Protein AF-A0A7Y4W583-F1 (afdb_monomer_lite)

pLDDT: mean 93.59, std 6.33, range [55.56, 97.62]

Structure (mmCIF, N/CA/C/O backbone):
data_AF-A0A7Y4W583-F1
#
_entry.id   AF-A0A7Y4W583-F1
#
loop_
_atom_site.group_PDB
_atom_site.id
_atom_site.type_symbol
_atom_site.label_atom_id
_atom_site.label_alt_id
_atom_site.label_comp_id
_atom_site.label_asym_id
_atom_site.label_entity_id
_atom_site.label_seq_id
_atom_site.pdbx_PDB_ins_code
_atom_site.Cartn_x
_atom_site.Cartn_y
_atom_site.Cartn_z
_atom_site.occupancy
_atom_site.B_iso_or_equiv
_atom_site.auth_seq_id
_atom_site.auth_comp_id
_atom_site.auth_asym_id
_atom_site.auth_atom_id
_atom_site.pdbx_PDB_model_num
ATOM 1 N N . MET A 1 1 ? -5.186 -14.933 3.584 1.00 64.62 1 MET A N 1
ATOM 2 C CA . MET A 1 1 ? -4.441 -13.766 4.107 1.00 64.62 1 MET A CA 1
ATOM 3 C C . MET A 1 1 ? -3.695 -13.047 2.993 1.00 64.62 1 MET A C 1
ATOM 5 O O . MET A 1 1 ? -3.912 -11.859 2.871 1.00 64.62 1 MET A O 1
ATOM 9 N N . ILE A 1 2 ? -2.902 -13.733 2.157 1.00 79.31 2 ILE A N 1
ATOM 10 C CA . ILE A 1 2 ? -2.222 -13.113 0.995 1.00 79.31 2 ILE A CA 1
ATOM 11 C C . ILE A 1 2 ? -3.226 -12.450 0.029 1.00 79.31 2 ILE A C 1
ATOM 13 O O . ILE A 1 2 ? -3.013 -11.317 -0.384 1.00 79.31 2 ILE A O 1
ATOM 17 N N . GLU A 1 3 ? -4.369 -13.095 -0.227 1.00 88.62 3 GLU A N 1
ATOM 18 C CA . GLU A 1 3 ? -5.429 -12.550 -1.096 1.00 88.62 3 GLU A CA 1
ATOM 19 C C . GLU A 1 3 ? -5.944 -11.166 -0.671 1.00 88.62 3 GLU A C 1
ATOM 21 O O . GLU A 1 3 ? -6.136 -10.311 -1.530 1.00 88.62 3 GLU A O 1
ATOM 26 N N . ALA A 1 4 ? -6.077 -10.912 0.637 1.00 93.06 4 ALA A N 1
ATOM 27 C CA . ALA A 1 4 ? -6.551 -9.627 1.167 1.00 93.06 4 ALA A CA 1
ATOM 28 C C . ALA A 1 4 ? -5.578 -8.469 0.874 1.00 93.06 4 ALA A C 1
ATOM 30 O O . ALA A 1 4 ? -5.953 -7.300 0.889 1.00 93.06 4 ALA A O 1
ATOM 31 N N . PHE A 1 5 ? -4.307 -8.785 0.606 1.00 93.06 5 PHE A N 1
ATOM 32 C CA . PHE A 1 5 ? -3.314 -7.800 0.191 1.00 93.06 5 PHE A CA 1
ATOM 33 C C . PHE A 1 5 ? -3.317 -7.591 -1.325 1.00 93.06 5 PHE A C 1
ATOM 35 O O . PHE A 1 5 ? -3.072 -6.468 -1.751 1.00 93.06 5 PHE A O 1
ATOM 42 N N . SER A 1 6 ? -3.611 -8.623 -2.126 1.00 87.75 6 SER A N 1
ATOM 43 C CA . SER A 1 6 ? -3.374 -8.659 -3.582 1.00 87.75 6 SER A CA 1
ATOM 44 C C . SER A 1 6 ? -3.838 -7.400 -4.329 1.00 87.75 6 SER A C 1
ATOM 46 O O . SER A 1 6 ? -3.044 -6.756 -5.009 1.00 87.75 6 SER A O 1
ATOM 48 N N . GLY A 1 7 ? -5.089 -6.972 -4.136 1.00 91.75 7 GLY A N 1
ATOM 49 C CA . GLY A 1 7 ? -5.652 -5.829 -4.855 1.00 91.75 7 GLY A CA 1
ATOM 50 C C . GLY A 1 7 ? -4.915 -4.520 -4.569 1.00 91.75 7 GLY A C 1
ATOM 51 O O . GLY A 1 7 ? -4.436 -3.850 -5.487 1.00 91.75 7 GLY A O 1
ATOM 52 N N . THR A 1 8 ? -4.810 -4.141 -3.294 1.00 95.25 8 THR A N 1
ATOM 53 C CA . THR A 1 8 ? -4.173 -2.875 -2.915 1.00 95.25 8 THR A CA 1
ATOM 54 C C . THR A 1 8 ? -2.659 -2.942 -3.065 1.00 95.25 8 THR A C 1
ATOM 56 O O . THR A 1 8 ? -2.073 -1.984 -3.563 1.00 95.25 8 THR A O 1
ATOM 59 N N . HIS A 1 9 ? -2.034 -4.059 -2.682 1.00 96.00 9 HIS A N 1
ATOM 60 C CA . HIS A 1 9 ? -0.598 -4.286 -2.820 1.00 96.00 9 HIS A CA 1
ATOM 61 C C . HIS A 1 9 ? -0.160 -4.146 -4.274 1.00 96.00 9 HIS A C 1
ATOM 63 O O . HIS A 1 9 ? 0.765 -3.390 -4.541 1.00 96.00 9 HIS A O 1
ATOM 69 N N . ASP A 1 10 ? -0.842 -4.789 -5.223 1.00 94.62 10 ASP A N 1
ATOM 70 C CA . ASP A 1 10 ? -0.435 -4.718 -6.628 1.00 94.62 10 ASP A CA 1
ATOM 71 C C . ASP A 1 10 ? -0.720 -3.344 -7.232 1.00 94.62 10 ASP A C 1
ATOM 73 O O . ASP A 1 10 ? 0.035 -2.849 -8.079 1.00 94.62 10 ASP A O 1
ATOM 77 N N . PHE A 1 11 ? -1.778 -2.682 -6.752 1.00 95.38 11 PHE A N 1
ATOM 78 C CA . PHE A 1 11 ? -2.065 -1.309 -7.131 1.00 95.38 11 PHE A CA 1
ATOM 79 C C . PHE A 1 11 ? -0.923 -0.363 -6.740 1.00 95.38 11 PHE A C 1
ATOM 81 O O . PHE A 1 11 ? -0.371 0.311 -7.610 1.00 95.38 11 PHE A O 1
ATOM 88 N N . VAL A 1 12 ? -0.524 -0.340 -5.463 1.00 96.69 12 VAL A N 1
ATOM 89 C CA . VAL A 1 12 ? 0.542 0.562 -4.982 1.00 96.69 12 VAL A CA 1
ATOM 90 C C . VAL A 1 12 ? 1.957 0.059 -5.284 1.00 96.69 12 VAL A C 1
ATOM 92 O O . VAL A 1 12 ? 2.897 0.850 -5.337 1.00 96.69 12 VAL A O 1
ATOM 95 N N . GLY A 1 13 ? 2.123 -1.246 -5.479 1.00 95.81 13 GLY A N 1
ATOM 96 C CA . GLY A 1 13 ? 3.401 -1.909 -5.731 1.00 95.81 13 GLY A 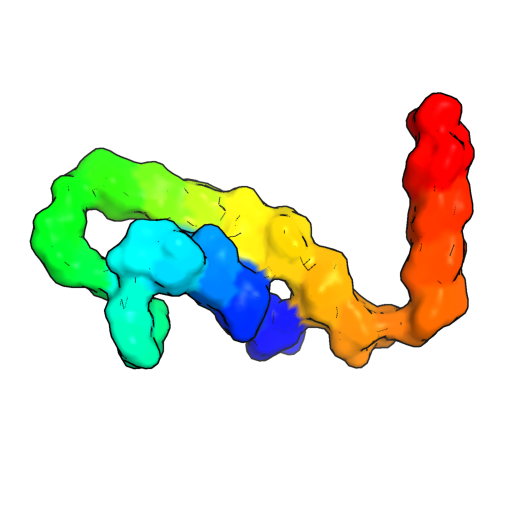CA 1
ATOM 97 C C . GLY A 1 13 ? 3.891 -1.744 -7.166 1.00 95.81 13 GLY A C 1
ATOM 98 O O . GLY A 1 13 ? 5.100 -1.724 -7.394 1.00 95.81 13 GLY A O 1
ATOM 99 N N . GLY A 1 14 ? 2.982 -1.559 -8.130 1.00 95.56 14 GLY A N 1
ATOM 100 C CA . GLY A 1 14 ? 3.401 -1.356 -9.514 1.00 95.56 14 GLY A CA 1
ATOM 101 C C . GLY A 1 14 ? 2.368 -0.806 -10.491 1.00 95.56 14 GLY A C 1
ATOM 102 O O . GLY A 1 14 ? 2.779 -0.140 -11.439 1.00 95.56 14 GLY A O 1
ATOM 103 N N . LYS A 1 15 ? 1.052 -1.000 -10.308 1.00 95.50 15 LYS A N 1
ATOM 104 C CA . LYS A 1 15 ? 0.081 -0.459 -11.288 1.00 95.50 15 LYS A CA 1
ATOM 105 C C . LYS A 1 15 ? 0.029 1.067 -11.271 1.00 95.50 15 LYS A C 1
ATOM 107 O O . LYS A 1 15 ? 0.025 1.683 -12.331 1.00 95.50 15 LYS A O 1
ATOM 112 N N . LEU A 1 16 ? 0.040 1.683 -10.087 1.00 95.25 16 LEU A N 1
ATOM 113 C CA . LEU A 1 16 ? -0.021 3.141 -9.936 1.00 95.25 16 LEU A CA 1
ATOM 114 C C . LEU A 1 16 ? 1.170 3.851 -10.599 1.00 95.25 16 LEU A C 1
ATOM 116 O O . LEU A 1 16 ? 1.013 4.937 -11.146 1.00 95.25 16 LEU A O 1
ATOM 120 N N . SER A 1 17 ? 2.351 3.235 -10.566 1.00 94.75 17 SER A N 1
ATOM 121 C CA . SER A 1 17 ? 3.575 3.762 -11.177 1.00 94.75 17 SER A CA 1
ATOM 122 C C . SER A 1 17 ? 3.770 3.338 -12.638 1.00 94.75 17 SER A C 1
ATOM 124 O O . SER A 1 17 ? 4.754 3.741 -13.253 1.00 94.75 17 SER A O 1
ATOM 126 N N . GLY A 1 18 ? 2.866 2.524 -13.200 1.00 95.25 18 GLY A N 1
ATOM 127 C CA . GLY A 1 18 ? 2.993 1.961 -14.550 1.00 95.25 18 GLY A CA 1
ATOM 128 C C . GLY A 1 18 ? 4.059 0.868 -14.675 1.00 95.25 18 GLY A C 1
ATOM 129 O O . GLY A 1 18 ? 4.442 0.490 -15.779 1.00 95.25 18 GLY A O 1
ATOM 130 N N . LEU A 1 19 ? 4.560 0.358 -13.550 1.00 96.31 19 LEU A N 1
ATOM 131 C CA . LEU A 1 19 ? 5.565 -0.696 -13.517 1.00 96.31 19 LEU A CA 1
ATOM 132 C C . LEU A 1 19 ? 4.962 -2.098 -13.598 1.00 96.31 19 LEU A C 1
ATOM 134 O O . LEU A 1 19 ? 5.717 -3.037 -13.858 1.00 96.31 19 LEU A O 1
ATOM 138 N N . TYR A 1 20 ? 3.647 -2.241 -13.402 1.00 96.06 20 TYR A N 1
ATOM 139 C CA . TYR A 1 20 ? 2.887 -3.456 -13.700 1.00 96.06 20 TYR A CA 1
ATOM 140 C C . TYR A 1 20 ? 2.047 -3.282 -14.967 1.00 96.06 20 TYR A C 1
ATOM 142 O O . TYR A 1 20 ? 1.460 -2.223 -15.185 1.00 96.06 20 TYR A O 1
ATOM 150 N N . ASP A 1 21 ? 1.994 -4.326 -15.790 1.00 93.69 21 ASP A N 1
ATOM 151 C CA . ASP A 1 21 ? 1.151 -4.388 -16.979 1.00 93.69 21 ASP A CA 1
ATOM 152 C C . ASP A 1 21 ? -0.325 -4.659 -16.629 1.00 93.69 21 ASP A C 1
ATOM 154 O O . ASP A 1 21 ? -0.709 -4.811 -15.465 1.00 93.69 21 ASP A O 1
ATOM 158 N N . GLU A 1 22 ? -1.181 -4.715 -17.650 1.00 89.19 22 GLU A N 1
ATOM 159 C CA . GLU A 1 22 ? -2.622 -4.951 -17.483 1.00 89.19 22 GLU A CA 1
ATOM 160 C C . GLU A 1 22 ? -2.941 -6.302 -16.825 1.00 89.19 22 GLU A C 1
ATOM 162 O O . GLU A 1 22 ? -3.966 -6.438 -16.156 1.00 89.19 22 GLU A O 1
ATOM 167 N N . GLN A 1 23 ? -2.043 -7.281 -16.959 1.00 90.38 23 GLN A N 1
ATOM 168 C CA . GLN A 1 23 ? -2.162 -8.598 -16.334 1.00 90.38 23 GLN A CA 1
ATOM 169 C C . GLN A 1 23 ? -1.635 -8.604 -14.889 1.00 90.38 23 GLN A C 1
ATOM 171 O O . GLN A 1 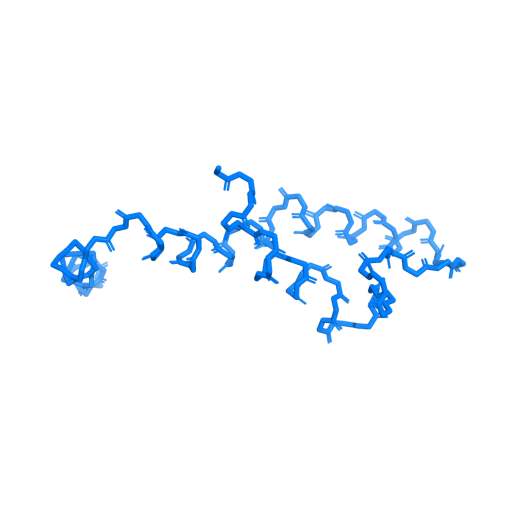23 ? -1.792 -9.602 -14.193 1.00 90.38 23 GLN A O 1
ATOM 176 N N . GLY A 1 24 ? -1.043 -7.500 -14.419 1.00 88.31 24 GLY A N 1
ATOM 177 C CA . GLY A 1 24 ? -0.450 -7.378 -13.088 1.00 88.31 24 GLY A CA 1
ATOM 178 C C . GLY A 1 24 ? 1.004 -7.843 -13.005 1.00 88.31 24 GLY A C 1
ATOM 179 O O . GLY A 1 24 ? 1.555 -7.884 -11.910 1.00 88.31 24 GLY A O 1
ATOM 180 N N . ASN A 1 25 ? 1.650 -8.164 -14.128 1.00 93.00 25 ASN A N 1
ATOM 181 C CA . ASN A 1 25 ? 3.054 -8.564 -14.127 1.00 93.00 25 ASN A CA 1
ATOM 182 C C . ASN A 1 25 ? 3.968 -7.348 -14.163 1.00 93.00 25 ASN A C 1
ATOM 184 O O . ASN A 1 25 ? 3.662 -6.342 -14.797 1.00 93.00 25 ASN A O 1
ATOM 188 N N . ALA A 1 26 ? 5.156 -7.477 -13.583 1.00 94.94 26 ALA A N 1
ATOM 189 C CA . ALA A 1 26 ? 6.178 -6.457 -13.725 1.00 94.94 26 ALA A CA 1
ATOM 190 C C . ALA A 1 26 ? 6.596 -6.269 -15.195 1.00 94.94 26 ALA A C 1
ATOM 192 O O . ALA A 1 26 ? 6.902 -7.231 -15.905 1.00 94.94 26 ALA A O 1
ATOM 193 N N . THR A 1 27 ? 6.619 -5.015 -15.650 1.00 95.69 27 THR A N 1
ATOM 194 C CA . THR A 1 27 ? 6.935 -4.650 -17.036 1.00 95.69 27 THR A CA 1
ATOM 195 C C . THR A 1 27 ? 8.317 -5.161 -17.450 1.00 95.69 27 THR A C 1
ATOM 197 O O . THR A 1 27 ? 9.262 -5.245 -16.655 1.00 95.69 27 THR A O 1
ATOM 200 N N . ARG A 1 28 ? 8.440 -5.551 -18.720 1.00 92.88 28 ARG A N 1
ATOM 201 C CA . ARG A 1 28 ? 9.679 -6.115 -19.276 1.00 92.88 28 ARG A CA 1
ATOM 202 C C . ARG A 1 28 ? 10.652 -5.007 -19.682 1.00 92.88 28 ARG A C 1
ATOM 204 O O . ARG A 1 28 ? 10.239 -3.890 -19.967 1.00 92.88 28 ARG A O 1
ATOM 211 N N . GLY A 1 29 ? 11.945 -5.330 -19.737 1.00 94.31 29 GLY A N 1
ATOM 212 C CA . GLY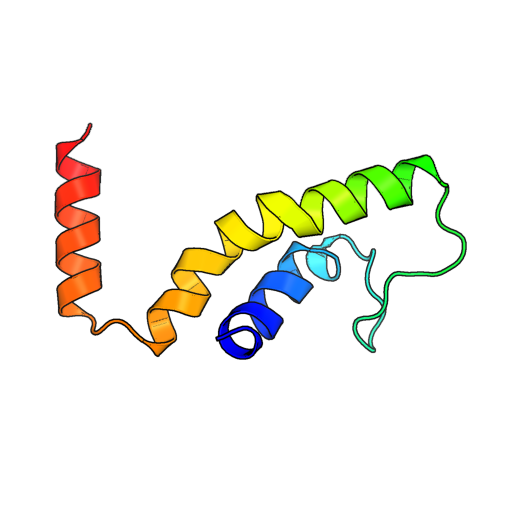 A 1 29 ? 12.983 -4.400 -20.209 1.00 94.31 29 GLY A CA 1
ATOM 213 C C . GLY A 1 29 ? 13.379 -3.299 -19.216 1.00 94.31 29 GLY A C 1
ATOM 214 O O . GLY A 1 29 ? 14.086 -2.371 -19.598 1.00 94.31 29 GLY A O 1
ATOM 215 N N . ARG A 1 30 ? 12.952 -3.390 -17.949 1.00 95.12 30 ARG A N 1
ATOM 216 C CA . ARG A 1 30 ? 13.395 -2.491 -16.871 1.00 95.12 30 ARG A CA 1
ATOM 217 C C . ARG A 1 30 ? 14.896 -2.660 -16.611 1.00 95.12 30 ARG A C 1
ATOM 219 O O . ARG A 1 30 ? 15.406 -3.781 -16.649 1.00 95.12 30 ARG A O 1
ATOM 226 N N . SER A 1 31 ? 15.588 -1.571 -16.281 1.00 97.19 31 SER A N 1
ATOM 227 C CA . SER A 1 31 ? 16.978 -1.645 -15.815 1.00 97.19 31 SER A CA 1
ATOM 228 C C . SER A 1 31 ? 17.080 -2.451 -14.514 1.00 97.19 31 SER A C 1
ATOM 230 O O . SER A 1 31 ? 16.118 -2.531 -13.749 1.00 97.19 31 SER A O 1
ATOM 232 N N . GLU A 1 32 ? 18.244 -3.041 -14.239 1.00 97.25 32 GLU A N 1
ATOM 233 C CA . GLU A 1 32 ? 18.469 -3.808 -13.001 1.00 97.25 32 GLU A CA 1
ATOM 234 C C . GLU A 1 32 ? 18.240 -2.969 -11.737 1.00 97.25 32 GLU A C 1
ATOM 236 O O . GLU A 1 32 ? 17.730 -3.464 -10.733 1.00 97.25 32 GLU A O 1
ATOM 241 N N . GLU A 1 33 ? 18.590 -1.683 -11.787 1.00 97.62 33 GLU A N 1
ATOM 242 C CA . GLU A 1 33 ? 18.389 -0.756 -10.675 1.00 97.62 33 GLU A CA 1
ATOM 243 C C . GLU A 1 33 ? 16.902 -0.513 -10.404 1.00 97.62 33 GLU A C 1
ATOM 245 O O . GLU A 1 33 ? 16.457 -0.602 -9.259 1.00 97.62 33 GLU A O 1
ATOM 250 N N . LEU A 1 34 ? 16.110 -0.295 -11.459 1.00 97.12 34 LEU A N 1
ATOM 251 C CA . LEU A 1 34 ? 14.667 -0.113 -11.326 1.00 97.12 34 LEU A CA 1
ATOM 252 C C . LEU A 1 34 ? 13.987 -1.384 -10.806 1.00 97.12 34 LEU A C 1
ATOM 254 O O . LEU A 1 34 ? 13.083 -1.294 -9.979 1.00 97.12 34 LEU A O 1
ATOM 258 N N . GLN A 1 35 ? 14.443 -2.559 -11.249 1.00 96.94 35 GLN A N 1
ATOM 259 C CA . GLN A 1 35 ? 13.963 -3.837 -10.724 1.00 96.94 35 GLN A CA 1
ATOM 260 C C . GLN A 1 35 ? 14.227 -3.940 -9.218 1.00 96.94 35 GLN A C 1
ATOM 262 O O . GLN A 1 35 ? 13.287 -4.119 -8.454 1.00 96.94 35 GLN A O 1
ATOM 267 N N . LYS A 1 36 ? 15.467 -3.707 -8.766 1.00 97.56 36 LYS A N 1
ATOM 268 C CA . LYS A 1 36 ? 15.817 -3.766 -7.336 1.00 97.56 36 LYS A CA 1
ATOM 269 C C . LYS A 1 36 ? 15.017 -2.790 -6.478 1.00 97.56 36 LYS A C 1
ATOM 271 O O . LYS A 1 36 ? 14.558 -3.164 -5.397 1.00 97.56 36 LYS A O 1
ATOM 276 N N . LEU A 1 37 ? 14.867 -1.546 -6.930 1.00 97.31 37 LEU A N 1
ATOM 277 C CA . LEU A 1 37 ? 14.103 -0.535 -6.199 1.00 97.31 37 LEU A CA 1
ATOM 278 C C . LEU A 1 37 ? 12.632 -0.929 -6.088 1.00 97.31 37 LEU A C 1
ATOM 280 O O . LEU A 1 37 ? 12.057 -0.844 -5.004 1.00 97.31 37 LEU A O 1
ATOM 284 N N . GLN A 1 38 ? 12.040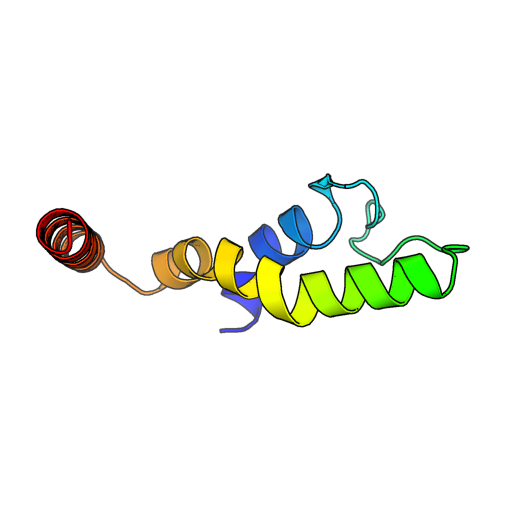 -1.397 -7.185 1.00 96.75 38 GLN A N 1
ATOM 285 C CA . GLN A 1 38 ? 10.652 -1.831 -7.191 1.00 96.75 38 GLN A CA 1
ATOM 286 C C . GLN A 1 38 ? 10.436 -3.084 -6.343 1.00 96.75 38 GLN A C 1
ATOM 288 O O . GLN A 1 38 ? 9.475 -3.126 -5.583 1.00 96.75 38 GLN A O 1
ATOM 293 N N . ASP A 1 39 ? 11.318 -4.077 -6.425 1.00 95.44 39 ASP A N 1
ATOM 294 C CA . ASP A 1 39 ? 11.212 -5.301 -5.631 1.00 95.44 39 ASP A CA 1
ATOM 295 C C . ASP A 1 39 ? 11.322 -4.976 -4.136 1.00 95.44 39 ASP A C 1
ATOM 297 O O . ASP A 1 39 ? 10.535 -5.464 -3.326 1.00 95.44 39 ASP A O 1
ATOM 301 N N . THR A 1 40 ? 12.234 -4.067 -3.770 1.00 97.50 40 THR A N 1
ATOM 302 C CA . THR A 1 40 ? 12.371 -3.574 -2.392 1.00 97.50 40 THR A CA 1
ATOM 303 C C . THR A 1 40 ? 11.117 -2.829 -1.944 1.00 97.50 40 THR A C 1
ATOM 305 O O . THR A 1 40 ? 10.620 -3.068 -0.842 1.00 97.50 40 THR A O 1
ATOM 308 N N . TRP A 1 41 ? 10.580 -1.942 -2.787 1.00 97.38 41 TRP A N 1
ATOM 309 C CA . TRP A 1 41 ? 9.336 -1.224 -2.513 1.00 97.38 41 TRP A CA 1
ATOM 310 C C . TRP A 1 41 ? 8.159 -2.183 -2.320 1.00 97.38 41 TRP A C 1
ATOM 312 O O . TRP A 1 41 ? 7.439 -2.080 -1.326 1.00 97.38 41 TRP A O 1
ATOM 322 N N . SER A 1 42 ? 7.995 -3.144 -3.230 1.00 95.75 42 SER A N 1
ATOM 323 C CA . SER A 1 42 ? 6.935 -4.145 -3.170 1.00 95.75 42 SER A CA 1
ATOM 324 C C . SER A 1 42 ? 7.052 -4.993 -1.903 1.00 95.75 42 SER A C 1
ATOM 326 O O . SER A 1 42 ? 6.066 -5.185 -1.202 1.00 95.75 42 SER A O 1
ATOM 328 N N . ALA A 1 43 ? 8.259 -5.432 -1.543 1.00 95.12 43 ALA A N 1
ATOM 329 C CA . ALA A 1 43 ? 8.495 -6.254 -0.358 1.00 95.12 43 ALA A CA 1
ATOM 330 C C . ALA A 1 43 ? 8.396 -5.492 0.978 1.00 95.12 43 ALA A C 1
ATOM 332 O O . ALA A 1 43 ? 8.441 -6.120 2.035 1.00 95.12 43 ALA A O 1
ATOM 333 N N . SER A 1 44 ? 8.295 -4.158 0.966 1.00 96.38 44 SER A N 1
ATOM 334 C CA . SER A 1 44 ? 8.272 -3.345 2.188 1.00 96.38 44 SER A CA 1
ATOM 335 C C . SER A 1 44 ? 7.138 -2.321 2.178 1.00 96.38 44 SER A C 1
ATOM 337 O O . SER A 1 44 ? 6.087 -2.544 2.781 1.00 96.38 44 SER A O 1
ATOM 339 N N . GLY A 1 45 ? 7.326 -1.201 1.484 1.00 96.50 45 GLY A N 1
ATOM 340 C CA . GLY A 1 45 ? 6.394 -0.081 1.454 1.00 96.50 45 GLY A CA 1
ATOM 341 C C . GLY A 1 45 ? 4.996 -0.477 0.989 1.00 96.50 45 GLY A C 1
ATOM 342 O O . GLY A 1 45 ? 4.019 -0.113 1.643 1.00 96.50 45 GLY A O 1
ATOM 343 N N . ALA A 1 46 ? 4.886 -1.284 -0.070 1.00 96.62 46 ALA A N 1
ATOM 344 C CA . ALA A 1 46 ? 3.589 -1.733 -0.570 1.00 96.62 46 ALA A CA 1
ATOM 345 C C . ALA A 1 46 ? 2.818 -2.561 0.472 1.00 96.62 46 ALA A C 1
ATOM 347 O O . ALA A 1 46 ? 1.609 -2.374 0.612 1.00 96.62 46 ALA A O 1
ATOM 348 N N . ILE A 1 47 ? 3.497 -3.406 1.260 1.00 95.62 47 ILE A N 1
ATOM 349 C CA . ILE A 1 47 ? 2.886 -4.162 2.369 1.00 95.62 47 ILE A CA 1
ATOM 350 C C . ILE A 1 47 ? 2.363 -3.206 3.441 1.00 95.62 47 ILE A C 1
ATOM 352 O O . ILE A 1 47 ? 1.202 -3.298 3.836 1.00 95.62 47 ILE A O 1
ATOM 356 N N . VAL A 1 48 ? 3.184 -2.257 3.897 1.00 96.50 48 VAL A N 1
ATOM 357 C CA . VAL A 1 48 ? 2.791 -1.306 4.954 1.00 96.50 48 VAL A CA 1
ATOM 358 C C . VAL A 1 48 ? 1.580 -0.477 4.525 1.00 96.50 48 VAL A C 1
ATOM 360 O O . VAL A 1 48 ? 0.628 -0.326 5.289 1.00 96.50 48 VAL A O 1
ATOM 363 N N . VAL A 1 49 ? 1.583 0.019 3.288 1.00 96.75 49 VAL A N 1
ATOM 364 C CA . VAL A 1 49 ? 0.493 0.841 2.746 1.00 96.75 49 VAL A CA 1
ATOM 365 C C . VAL A 1 49 ? -0.793 0.034 2.554 1.00 96.75 49 VAL A C 1
ATOM 367 O O . VAL A 1 49 ? -1.877 0.551 2.814 1.00 96.75 49 VAL A O 1
ATOM 370 N N . SER A 1 50 ? -0.698 -1.227 2.125 1.00 96.62 50 SER A N 1
ATOM 371 C CA . SER A 1 50 ? -1.869 -2.090 1.900 1.00 96.62 50 SER A CA 1
ATOM 372 C C . SER A 1 50 ? -2.414 -2.735 3.178 1.00 96.62 50 SER A C 1
ATOM 374 O O . SER A 1 50 ? -3.590 -3.088 3.219 1.00 96.62 50 SER A O 1
ATOM 376 N N . THR A 1 51 ? -1.614 -2.816 4.244 1.00 95.25 51 THR A N 1
ATOM 377 C CA . THR A 1 51 ? -1.997 -3.394 5.545 1.00 95.25 51 THR A CA 1
ATOM 378 C C . THR A 1 51 ? -3.357 -2.910 6.068 1.00 95.25 51 THR A C 1
ATOM 380 O O . THR A 1 51 ? -4.186 -3.766 6.377 1.00 95.25 51 THR A O 1
ATOM 383 N N . PRO A 1 52 ? -3.667 -1.597 6.153 1.00 93.94 52 PRO A N 1
ATOM 384 C CA . PRO A 1 52 ? -4.968 -1.166 6.659 1.00 93.94 52 PRO A CA 1
ATOM 385 C C . PRO A 1 52 ? -6.148 -1.627 5.791 1.00 93.94 52 PRO A C 1
ATOM 387 O O . PRO A 1 52 ? -7.215 -1.920 6.324 1.00 93.94 52 PRO A O 1
ATOM 390 N N . PHE A 1 53 ? -5.959 -1.739 4.475 1.00 94.38 53 PHE A N 1
ATOM 391 C CA . PHE A 1 53 ? -6.992 -2.214 3.554 1.00 94.38 53 PHE A CA 1
ATOM 392 C C . PHE A 1 53 ? -7.202 -3.722 3.695 1.00 94.38 53 PHE A C 1
ATOM 394 O O . PHE A 1 53 ? -8.336 -4.161 3.856 1.00 94.38 53 PHE A O 1
ATOM 401 N N . ALA A 1 54 ? -6.117 -4.499 3.756 1.00 94.81 54 ALA A N 1
ATOM 402 C CA . ALA A 1 54 ? -6.185 -5.940 3.988 1.00 94.81 54 ALA A CA 1
ATOM 403 C C . ALA A 1 54 ? -6.825 -6.270 5.347 1.00 94.81 54 ALA A C 1
ATOM 405 O O . ALA A 1 54 ? -7.652 -7.170 5.464 1.00 94.81 54 ALA A O 1
ATOM 406 N N . MET A 1 55 ? -6.484 -5.514 6.393 1.00 94.62 55 MET A N 1
ATOM 407 C CA . MET A 1 55 ? -7.079 -5.678 7.720 1.00 94.62 55 MET A CA 1
ATOM 408 C C . MET A 1 55 ? -8.575 -5.345 7.737 1.00 94.62 55 MET A C 1
ATOM 410 O O . MET A 1 55 ? -9.286 -5.850 8.605 1.00 94.62 55 MET A O 1
ATOM 414 N N . ALA A 1 56 ? -9.070 -4.509 6.818 1.00 93.44 56 ALA A N 1
ATOM 415 C CA . ALA A 1 56 ? -10.473 -4.100 6.801 1.00 93.44 56 ALA A CA 1
ATOM 416 C C . ALA A 1 56 ? -11.413 -5.262 6.447 1.00 93.44 56 ALA A C 1
ATOM 418 O O . ALA A 1 56 ? -12.574 -5.237 6.845 1.00 93.44 56 ALA A O 1
ATOM 419 N N . GLU A 1 57 ? -10.902 -6.302 5.782 1.00 92.50 57 GLU A N 1
ATOM 420 C CA . GLU A 1 57 ? -11.642 -7.545 5.534 1.00 92.50 57 GLU A CA 1
ATOM 421 C C . GLU A 1 57 ? -11.861 -8.375 6.808 1.00 92.50 57 GLU A C 1
ATOM 423 O O . GLU A 1 57 ? -12.823 -9.136 6.895 1.00 92.50 57 GLU A O 1
ATOM 428 N N . PHE A 1 58 ? -10.985 -8.235 7.808 1.00 91.25 58 PHE A N 1
ATOM 429 C CA . PHE A 1 58 ? -10.994 -9.071 9.015 1.00 91.25 58 PHE A CA 1
ATOM 430 C C . PHE A 1 58 ? -11.466 -8.332 10.267 1.00 91.25 58 PHE A C 1
ATOM 432 O O . PHE A 1 58 ? -11.966 -8.958 11.203 1.00 91.25 58 PHE A O 1
ATOM 439 N N . LE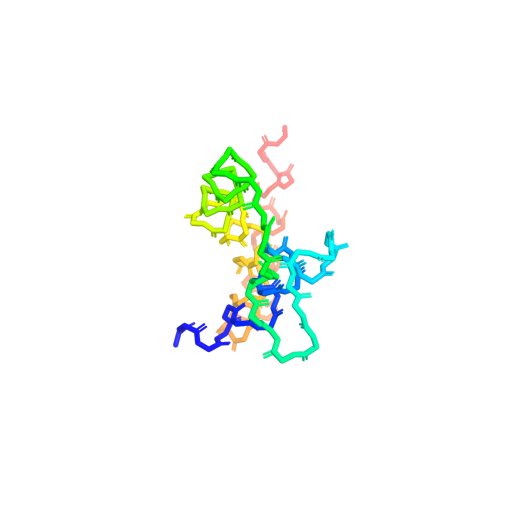U A 1 59 ? -11.275 -7.013 10.325 1.00 94.81 59 LEU A N 1
ATOM 440 C CA . LEU A 1 59 ? -11.546 -6.219 11.515 1.00 94.81 59 LEU A CA 1
ATOM 441 C C . LEU A 1 59 ? -12.893 -5.498 11.425 1.00 94.81 59 LEU A C 1
ATOM 443 O O . LEU A 1 59 ? -13.135 -4.762 10.465 1.00 94.81 59 LEU A O 1
ATOM 447 N N . PRO A 1 60 ? -13.749 -5.616 12.455 1.00 96.44 60 PRO A N 1
ATOM 448 C CA . PRO A 1 60 ? -15.021 -4.917 12.475 1.00 96.44 60 PRO A CA 1
ATOM 449 C C . PRO A 1 60 ? -14.823 -3.405 12.697 1.00 96.44 60 PRO A C 1
ATOM 451 O O . PRO A 1 60 ? -13.808 -2.981 13.266 1.00 96.44 60 PRO A O 1
ATOM 454 N N . PRO A 1 61 ? -15.811 -2.566 12.331 1.00 95.44 61 PRO A N 1
ATOM 455 C CA . PRO A 1 61 ? -15.715 -1.109 12.456 1.00 95.44 61 PRO A CA 1
ATOM 456 C C . PRO A 1 61 ? -15.332 -0.614 13.857 1.00 95.44 61 PRO A C 1
ATOM 458 O O . PRO A 1 61 ? -14.622 0.379 13.988 1.00 95.44 61 PRO A O 1
ATOM 461 N N . GLN A 1 62 ? -15.755 -1.306 14.918 1.00 96.62 62 GLN A N 1
ATOM 462 C CA . GLN A 1 62 ? -15.447 -0.932 16.301 1.00 96.62 62 GLN A CA 1
ATOM 463 C C . GLN A 1 62 ? -13.945 -1.030 16.609 1.00 96.62 62 GLN A C 1
ATOM 465 O O . GLN A 1 62 ? -13.417 -0.194 17.341 1.00 96.62 62 GLN A O 1
ATOM 470 N N . VAL A 1 63 ? -13.238 -2.002 16.021 1.00 96.50 63 VAL A N 1
ATOM 471 C CA . VAL A 1 63 ? -11.781 -2.131 16.186 1.00 96.50 63 VAL A CA 1
ATOM 472 C C . VAL A 1 63 ? -11.065 -0.991 15.463 1.00 96.50 63 VAL A C 1
ATOM 474 O O . VAL A 1 63 ? -10.153 -0.389 16.025 1.00 96.50 63 VAL A O 1
ATOM 477 N N . TRP A 1 64 ? -11.528 -0.607 14.272 1.00 95.00 64 TRP A N 1
ATOM 478 C CA . TRP A 1 64 ? -11.009 0.568 13.565 1.00 95.00 64 TRP A CA 1
ATOM 479 C C . TRP A 1 64 ? -11.207 1.869 14.341 1.00 95.00 64 TRP A C 1
ATOM 481 O O . TRP A 1 64 ? -10.308 2.710 14.380 1.00 95.00 64 TRP A O 1
ATOM 491 N N . GLN A 1 65 ? -12.352 2.020 15.009 1.00 95.56 65 GLN A N 1
ATOM 492 C CA . GLN A 1 65 ? -12.586 3.157 15.899 1.00 95.56 65 GLN A CA 1
ATOM 493 C C . GLN A 1 65 ? -11.604 3.162 17.074 1.00 95.56 65 GLN A C 1
ATOM 495 O O . GLN A 1 65 ? -11.016 4.204 17.362 1.00 95.56 65 GLN A O 1
ATOM 500 N N . ALA A 1 66 ? -11.359 2.009 17.705 1.00 95.94 66 ALA A N 1
ATOM 501 C CA . ALA A 1 66 ? -10.368 1.899 18.774 1.00 95.94 66 ALA A CA 1
ATOM 502 C C . ALA A 1 66 ? -8.958 2.287 18.289 1.00 95.94 66 ALA A C 1
ATOM 504 O O . ALA A 1 66 ? -8.297 3.103 18.931 1.00 95.94 66 ALA A O 1
ATOM 505 N N . ILE A 1 67 ? -8.530 1.795 17.119 1.00 94.44 67 ILE A N 1
ATOM 506 C CA . ILE A 1 67 ? -7.253 2.179 16.491 1.00 94.44 67 ILE A CA 1
ATOM 507 C C . ILE A 1 67 ? -7.194 3.699 16.264 1.00 94.44 67 ILE A C 1
ATOM 509 O O . ILE A 1 67 ? -6.196 4.332 16.604 1.00 94.44 67 ILE A O 1
ATOM 513 N N . SER A 1 68 ? -8.264 4.313 15.748 1.00 93.75 68 SER A N 1
ATOM 514 C CA . SER A 1 68 ? -8.323 5.765 15.523 1.00 93.75 68 SER A CA 1
ATOM 515 C C . SER A 1 68 ? -8.152 6.570 16.814 1.00 93.75 68 SER A C 1
ATOM 517 O O . SER A 1 68 ? -7.434 7.571 16.822 1.00 93.75 68 SER A O 1
ATOM 519 N N . VAL A 1 69 ? -8.787 6.139 17.908 1.00 96.50 69 VAL A N 1
ATOM 520 C CA . VAL A 1 69 ? -8.649 6.779 19.225 1.00 96.50 69 VAL A CA 1
ATOM 521 C C . VAL A 1 69 ? -7.207 6.686 19.724 1.00 96.50 69 VAL A C 1
ATOM 523 O O . VAL A 1 69 ? -6.650 7.702 20.137 1.00 96.50 69 VAL A O 1
ATOM 526 N N . LEU A 1 70 ? -6.580 5.509 19.625 1.00 94.88 70 LEU A N 1
ATOM 527 C CA . LEU A 1 70 ? -5.185 5.313 20.031 1.00 94.88 70 LEU A CA 1
ATOM 528 C C . LEU A 1 70 ? -4.224 6.194 19.221 1.00 94.88 70 LEU A C 1
ATOM 530 O O . LEU A 1 70 ? -3.377 6.868 19.800 1.00 94.88 70 LEU A O 1
ATOM 534 N N . LEU A 1 71 ? -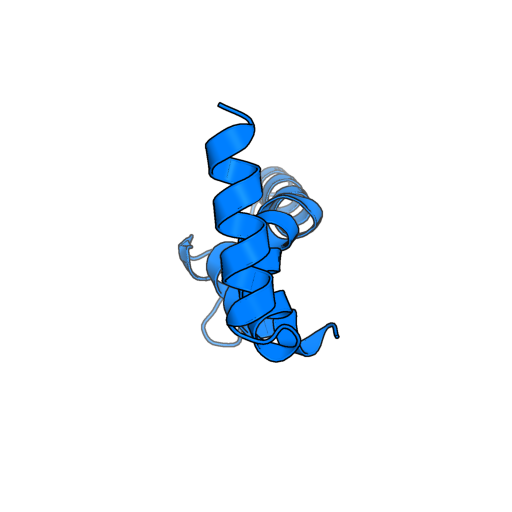4.393 6.258 17.897 1.00 93.50 71 LEU A N 1
ATOM 535 C CA . LEU A 1 71 ? -3.566 7.097 17.024 1.00 93.50 71 LEU A CA 1
ATOM 536 C C . LEU A 1 71 ? -3.723 8.596 17.318 1.00 93.50 71 LEU A C 1
ATOM 538 O O . LEU A 1 71 ? -2.755 9.345 17.220 1.00 93.50 71 LEU A O 1
ATOM 542 N N . LYS A 1 72 ? -4.928 9.047 17.685 1.00 94.00 72 LYS A N 1
ATOM 543 C CA . LYS A 1 72 ? -5.170 10.441 18.091 1.00 94.00 72 LYS A CA 1
ATOM 544 C C . LYS A 1 72 ? -4.543 10.773 19.443 1.00 94.00 72 LYS A C 1
ATOM 546 O O . LYS A 1 72 ? -4.100 11.899 19.617 1.00 94.00 72 LYS A O 1
ATOM 551 N N . GLY A 1 73 ? -4.527 9.823 20.378 1.00 91.94 73 GLY A N 1
ATOM 552 C CA . GLY A 1 73 ? -3.933 9.995 21.707 1.00 91.94 73 GLY A CA 1
ATOM 553 C C . GLY A 1 73 ? -2.406 9.875 21.740 1.00 91.94 73 GLY A C 1
ATOM 554 O O . GLY A 1 73 ? -1.798 10.293 22.715 1.00 91.94 73 GLY A O 1
ATOM 555 N N . ALA A 1 74 ? -1.789 9.319 20.694 1.00 86.12 74 ALA A N 1
ATOM 556 C CA . ALA A 1 74 ? -0.334 9.233 20.542 1.00 86.12 74 ALA A CA 1
ATOM 557 C C . ALA A 1 74 ? 0.315 10.529 20.009 1.00 86.12 74 ALA A C 1
ATOM 559 O O . ALA A 1 74 ? 1.529 10.556 19.804 1.00 86.12 74 ALA A O 1
ATOM 560 N N . LYS A 1 75 ? -0.490 11.564 19.737 1.00 55.56 75 LYS A N 1
ATOM 561 C CA . LYS A 1 75 ? -0.027 12.901 19.347 1.00 55.56 75 LYS A CA 1
ATOM 562 C C . LYS A 1 75 ? 0.421 13.733 20.538 1.00 55.56 75 LYS A C 1
ATOM 564 O O . LYS A 1 75 ? -0.231 13.638 21.599 1.00 55.56 75 LYS A O 1
#

Foldseek 3Di:
DVVLLVPQLLVVLDVVVVQADPVSDGDPPDDPVVVVVSVVCSVPVSCVVSVVSSCPVPDDVVVVVVVVVVVVVVD

Radius of gyration: 15.42 Å; chains: 1; bounding box: 34×27×42 Å

Secondary structure (DSSP, 8-state):
-HHHHHHHHHIIIIITTT-B-TTSPBPTT--HHHHHHHHHHIIIIIHHHHHHHHHHTTS-HHHHHHHHHHHHHT-

Sequence (75 aa):
MIEAFSGTHDFVGGKLSGLYDEQGNATRGRSEELQKLQDTWSASGAIVVSTPFAMAEFLPPQVWQAISVLLKGAK